Protein AF-A0A5E8CIJ7-F1 (afdb_monomer)

Secondary structure (DSSP, 8-state):
--HHHHHHHHHHHHHHHHHHHHHHHHHHHHHHHHHHHHHHHHHHHHHHHHHHHHHHHHHHHHHHTSHHHHHHHHHHHHHHHHHHHHHHHHHHHHHHHHHHHHTSS--HHHHHHHHHHHHHHHHHHHS-HHHHHHHHHHHHTS-----S------

Solvent-accessible surface area (backbone atoms only — not comparable to full-atom values): 8752 Å² total; per-residue (Å²): 133,59,72,67,61,54,51,52,53,53,52,53,50,52,51,54,50,49,52,50,54,50,52,51,50,52,49,55,52,52,51,50,49,52,51,51,50,52,47,71,75,40,46,66,61,50,52,49,50,56,48,51,49,52,53,50,51,54,50,50,54,51,47,65,67,28,69,68,44,46,50,52,54,48,52,53,51,52,53,52,51,49,50,54,54,50,52,53,50,51,51,52,53,50,49,53,53,46,51,55,52,68,72,44,100,61,58,69,68,60,42,52,53,51,50,50,53,51,50,52,54,51,46,66,72,76,40,54,71,67,56,49,50,52,49,47,56,62,44,66,76,45,91,68,86,67,83,88,72,81,74,82,78,128

Radius of gyration: 38.99 Å; Cα contacts (8 Å, |Δi|>4): 19; chains: 1; bounding box: 76×66×94 Å

Mean predicted aligned error: 13.41 Å

Structure (mmCIF, N/CA/C/O backbone):
data_AF-A0A5E8CIJ7-F1
#
_entry.id   AF-A0A5E8CIJ7-F1
#
loop_
_atom_site.group_PDB
_atom_site.id
_atom_site.type_symbol
_atom_site.label_atom_id
_atom_site.label_alt_id
_atom_site.label_comp_id
_atom_site.label_asym_id
_atom_site.label_entity_id
_atom_site.label_seq_id
_atom_site.pdbx_PDB_ins_code
_atom_site.Cartn_x
_atom_site.Cartn_y
_atom_site.Cartn_z
_atom_site.occupancy
_atom_site.B_iso_or_equiv
_atom_site.auth_seq_id
_atom_site.auth_comp_id
_atom_site.auth_asym_id
_atom_site.auth_atom_id
_atom_site.pdbx_PDB_model_num
ATOM 1 N N . MET A 1 1 ? -30.394 -49.050 50.383 1.00 58.94 1 MET A N 1
ATOM 2 C CA . MET A 1 1 ? -30.634 -47.689 50.918 1.00 58.94 1 MET A CA 1
ATOM 3 C C . MET A 1 1 ? -32.052 -47.635 51.441 1.00 58.94 1 MET A C 1
ATOM 5 O O . MET A 1 1 ? -32.941 -48.030 50.699 1.00 58.94 1 MET A O 1
ATOM 9 N N . ASN A 1 2 ? -32.261 -47.219 52.693 1.00 75.19 2 ASN A N 1
ATOM 10 C CA . ASN A 1 2 ? -33.617 -47.065 53.225 1.00 75.19 2 ASN A CA 1
ATOM 11 C C . ASN A 1 2 ? -34.276 -45.787 52.672 1.00 75.19 2 ASN A C 1
ATOM 13 O O . ASN A 1 2 ? -33.594 -44.880 52.188 1.00 75.19 2 ASN A O 1
ATOM 17 N N . GLU A 1 3 ? -35.599 -45.728 52.733 1.00 75.31 3 GLU A N 1
ATOM 18 C CA . GLU A 1 3 ? -36.417 -44.648 52.166 1.00 75.31 3 GLU A CA 1
ATOM 19 C C . GLU A 1 3 ? -36.059 -43.265 52.745 1.00 75.31 3 GLU A C 1
ATOM 21 O O . GLU A 1 3 ? -35.936 -42.287 52.006 1.00 75.31 3 GLU A O 1
ATOM 26 N N . ASN A 1 4 ? -35.737 -43.209 54.043 1.00 76.31 4 ASN A N 1
ATOM 27 C CA . ASN A 1 4 ? -35.255 -41.998 54.713 1.00 76.31 4 ASN A CA 1
ATOM 28 C C . ASN A 1 4 ? -33.954 -41.459 54.103 1.00 76.31 4 ASN A C 1
ATOM 30 O O . ASN A 1 4 ? -33.848 -40.260 53.868 1.00 76.31 4 ASN A O 1
ATOM 34 N N . SER A 1 5 ? -32.990 -42.323 53.767 1.00 75.62 5 SER A N 1
ATOM 35 C CA . SER A 1 5 ? -31.738 -41.885 53.133 1.00 75.62 5 SER A CA 1
ATOM 36 C C . SER A 1 5 ? -31.967 -41.274 51.746 1.00 75.62 5 SER A C 1
ATOM 38 O O . SER A 1 5 ? -31.297 -40.311 51.378 1.00 75.62 5 SER A O 1
ATOM 40 N N . GLN A 1 6 ? -32.949 -41.775 50.987 1.00 77.81 6 GLN A N 1
ATOM 41 C CA . GLN A 1 6 ? -33.289 -41.221 49.674 1.00 77.81 6 GLN A CA 1
ATOM 42 C C . GLN A 1 6 ? -33.989 -39.861 49.793 1.00 77.81 6 GLN A C 1
ATOM 44 O O . GLN A 1 6 ? -33.730 -38.967 48.986 1.00 77.81 6 GLN A O 1
ATOM 49 N N . LEU A 1 7 ? -34.846 -39.686 50.803 1.00 80.94 7 LEU A N 1
ATOM 50 C CA . LEU A 1 7 ? -35.510 -38.413 51.092 1.00 80.94 7 LEU A CA 1
ATOM 51 C C . LEU A 1 7 ? -34.508 -37.329 51.509 1.00 80.94 7 LEU A C 1
ATOM 53 O O . LEU A 1 7 ? -34.566 -36.220 50.979 1.00 80.94 7 LEU A O 1
ATOM 57 N N . THR A 1 8 ? -33.538 -37.657 52.368 1.00 85.12 8 THR A N 1
ATOM 58 C CA . THR A 1 8 ? -32.470 -36.723 52.765 1.00 85.12 8 THR A CA 1
ATOM 59 C C . THR A 1 8 ? -31.609 -36.304 51.573 1.00 85.12 8 THR A C 1
ATOM 61 O O . THR A 1 8 ? -31.334 -35.121 51.397 1.00 85.12 8 THR A O 1
ATOM 64 N N . ILE A 1 9 ? -31.235 -37.241 50.694 1.00 83.62 9 ILE A N 1
ATOM 65 C CA . ILE A 1 9 ? -30.450 -36.921 49.490 1.00 83.62 9 ILE A CA 1
ATOM 66 C C . ILE A 1 9 ? -31.228 -35.996 48.549 1.00 83.62 9 ILE A C 1
ATOM 68 O O . ILE A 1 9 ? -30.662 -35.034 48.033 1.00 83.62 9 ILE A O 1
ATOM 72 N N . LYS A 1 10 ? -32.527 -36.250 48.343 1.00 87.00 10 LYS A N 1
ATOM 73 C CA . LYS A 1 10 ? -33.383 -35.384 47.516 1.00 87.00 10 LYS A CA 1
ATOM 74 C C . LYS A 1 10 ? -33.505 -33.973 48.097 1.00 87.00 10 LYS A C 1
ATOM 76 O O . LYS A 1 10 ? -33.424 -33.012 47.335 1.00 87.00 10 LYS A O 1
ATOM 81 N N . ALA A 1 11 ? -33.659 -33.845 49.415 1.00 84.88 11 ALA A N 1
ATOM 82 C CA . ALA A 1 11 ? -33.704 -32.549 50.090 1.00 84.88 11 ALA A CA 1
ATOM 83 C C . ALA A 1 11 ? -32.382 -31.777 49.921 1.00 84.88 11 ALA A C 1
ATOM 85 O O . ALA A 1 11 ? -32.401 -30.627 49.485 1.00 84.88 11 ALA A O 1
ATOM 86 N N . ASN A 1 12 ? -31.241 -32.443 50.131 1.00 90.38 12 ASN A N 1
ATOM 87 C CA . ASN A 1 12 ? -29.918 -31.842 49.944 1.00 90.38 12 ASN A CA 1
ATOM 88 C C . ASN A 1 12 ? -29.702 -31.371 48.496 1.00 90.38 12 ASN A C 1
ATOM 90 O O . ASN A 1 12 ? -29.209 -30.272 48.257 1.00 90.38 12 ASN A O 1
ATOM 94 N N . PHE A 1 13 ? -30.110 -32.169 47.505 1.00 91.62 13 PHE A N 1
ATOM 95 C CA . PHE A 1 13 ? -30.023 -31.772 46.096 1.00 91.62 13 PHE A CA 1
ATOM 96 C C . PHE A 1 13 ? -30.917 -30.579 45.752 1.00 91.62 13 PHE A C 1
ATOM 98 O O . PHE A 1 13 ? -30.541 -29.765 44.904 1.00 91.62 13 PHE A O 1
ATOM 105 N N . ALA A 1 14 ? -32.092 -30.467 46.374 1.00 91.50 14 ALA A N 1
ATOM 106 C CA . ALA A 1 14 ? -32.983 -29.330 46.172 1.00 91.50 14 ALA A CA 1
ATOM 107 C C . ALA A 1 14 ? -32.358 -28.028 46.696 1.00 91.50 14 ALA A C 1
ATOM 109 O O . ALA A 1 14 ? -32.433 -27.002 46.017 1.00 91.50 14 ALA A O 1
ATOM 110 N N . GLU A 1 15 ? -31.692 -28.084 47.850 1.00 92.94 15 GLU A N 1
ATOM 111 C CA . GLU A 1 15 ? -30.970 -26.952 48.437 1.00 92.94 15 GLU A CA 1
ATOM 112 C C . GLU A 1 15 ? -29.758 -26.553 47.582 1.00 92.94 15 GLU A C 1
ATOM 114 O O . GLU A 1 15 ? -29.690 -25.416 47.117 1.00 92.94 15 GLU A O 1
ATOM 119 N N . ILE A 1 16 ? -28.904 -27.515 47.206 1.00 93.31 16 ILE A N 1
ATOM 120 C CA . ILE A 1 16 ? -27.769 -27.287 46.290 1.00 93.31 16 ILE A CA 1
ATOM 121 C C . ILE A 1 16 ? -28.242 -26.678 44.962 1.00 93.31 16 ILE A C 1
ATOM 123 O O . ILE A 1 16 ? -27.637 -25.743 44.437 1.00 93.31 16 ILE A O 1
ATOM 127 N N . SER A 1 17 ? -29.343 -27.187 44.402 1.00 92.56 17 SER A N 1
ATOM 128 C CA . SER A 1 17 ? -29.897 -26.679 43.141 1.00 92.56 17 SER A CA 1
ATOM 129 C C . SER A 1 17 ? -30.405 -25.244 43.266 1.00 92.56 17 SER A C 1
ATOM 131 O O . SER A 1 17 ? -30.299 -24.470 42.312 1.00 92.56 17 SER A O 1
ATOM 133 N N . LYS A 1 18 ? -30.980 -24.882 44.417 1.00 95.81 18 LYS A N 1
ATOM 134 C CA . LYS A 1 18 ? -31.435 -23.520 44.706 1.00 95.81 18 LYS A CA 1
ATOM 135 C C . LYS A 1 18 ? -30.241 -22.573 44.816 1.00 95.81 18 LYS A C 1
ATOM 137 O O . LYS A 1 18 ? -30.238 -21.543 44.140 1.00 95.81 18 LYS A O 1
ATOM 142 N N . ASP A 1 19 ? -29.221 -22.953 45.576 1.00 95.62 19 ASP A N 1
ATOM 143 C CA . ASP A 1 19 ? -28.015 -22.147 45.774 1.00 95.62 19 ASP A CA 1
ATOM 144 C C . ASP A 1 19 ? -27.254 -21.945 44.465 1.00 95.62 19 ASP A C 1
ATOM 146 O O . ASP A 1 19 ? -26.918 -20.815 44.113 1.00 95.62 19 ASP A O 1
ATOM 150 N N . TYR A 1 20 ? -27.095 -23.008 43.671 1.00 96.31 20 TYR A N 1
ATOM 151 C CA . TYR A 1 20 ? -26.496 -22.922 42.342 1.00 96.31 20 TYR A CA 1
ATOM 152 C C . TYR A 1 20 ? -27.268 -21.968 41.425 1.00 96.31 20 TYR A C 1
ATOM 154 O O . TYR A 1 20 ? -26.669 -21.108 40.781 1.00 96.31 20 TYR A O 1
ATOM 162 N N . LYS A 1 21 ? -28.602 -22.087 41.354 1.00 97.00 21 LYS A N 1
ATOM 163 C CA . LYS A 1 21 ? -29.426 -21.206 40.508 1.00 97.00 21 LYS A CA 1
ATOM 164 C C . LYS A 1 21 ? -29.309 -19.745 40.936 1.00 97.00 21 LYS A C 1
ATOM 166 O O . LYS A 1 21 ? -29.252 -18.873 40.071 1.00 97.00 21 LYS A O 1
ATOM 171 N N . ASN A 1 22 ? -29.257 -19.479 42.239 1.00 97.12 22 ASN A N 1
ATOM 172 C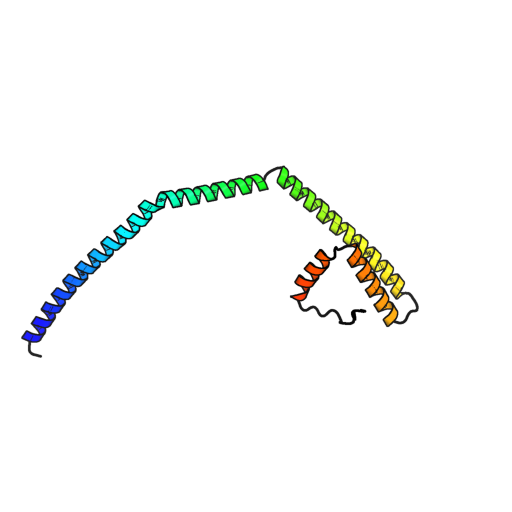 CA . ASN A 1 22 ? -29.097 -18.129 42.771 1.00 97.12 22 ASN A CA 1
ATOM 173 C C . ASN A 1 22 ? -27.707 -17.567 42.456 1.00 97.12 22 ASN A C 1
ATOM 175 O O . ASN A 1 22 ? -27.610 -16.477 41.895 1.00 97.12 22 ASN A O 1
ATOM 179 N N . ALA A 1 23 ? -26.648 -18.337 42.714 1.00 96.38 23 ALA A N 1
ATOM 180 C CA . ALA A 1 23 ? -25.280 -17.956 42.379 1.00 96.38 23 ALA A CA 1
ATOM 181 C C . ALA A 1 23 ? -25.110 -17.721 40.870 1.00 96.38 23 ALA A C 1
ATOM 183 O O . ALA A 1 23 ? -24.503 -16.736 40.457 1.00 96.38 23 ALA A O 1
ATOM 184 N N . ARG A 1 24 ? -25.706 -18.574 40.026 1.00 96.38 24 ARG A N 1
ATOM 185 C CA . ARG A 1 24 ? -25.667 -18.427 38.566 1.00 96.38 24 ARG A CA 1
ATOM 186 C C . ARG A 1 24 ? -26.383 -17.166 38.091 1.00 96.38 24 ARG A C 1
ATOM 188 O O . ARG A 1 24 ? -25.884 -16.511 37.181 1.00 96.38 24 ARG A O 1
ATOM 195 N N . LYS A 1 25 ? -27.534 -16.825 38.679 1.00 97.62 25 LYS A N 1
ATOM 196 C CA . LYS A 1 25 ? -28.232 -15.566 38.377 1.00 97.62 25 LYS A CA 1
ATOM 197 C C . LYS A 1 25 ? -27.380 -14.359 38.761 1.00 97.62 25 LYS A C 1
ATOM 199 O O . LYS A 1 25 ? -27.176 -13.500 37.912 1.00 97.62 25 LYS A O 1
ATOM 204 N N . GLY A 1 26 ? -26.824 -14.353 39.975 1.00 97.44 26 GLY A N 1
ATOM 205 C CA . GLY A 1 26 ? -25.924 -13.291 40.431 1.00 97.44 26 GLY A CA 1
ATOM 206 C C . GLY A 1 26 ? -24.707 -13.133 39.518 1.00 97.44 26 GLY A C 1
ATOM 207 O O . GLY A 1 26 ? -24.404 -12.027 39.090 1.00 97.44 26 GLY A O 1
ATOM 208 N N . PHE A 1 27 ? -24.074 -14.240 39.118 1.00 97.38 27 PHE A N 1
ATOM 209 C CA . PHE A 1 27 ? -22.967 -14.222 38.159 1.00 97.38 27 PHE A CA 1
ATOM 210 C C . PHE A 1 27 ? -23.350 -13.557 36.828 1.00 97.38 27 PHE A C 1
ATOM 212 O O . PHE A 1 27 ? -22.635 -12.678 36.363 1.00 97.38 27 PHE A O 1
ATOM 219 N N . ILE A 1 28 ? -24.484 -13.942 36.228 1.00 97.88 28 ILE A N 1
ATOM 220 C CA . ILE A 1 28 ? -24.944 -13.370 34.950 1.00 97.88 28 ILE A CA 1
ATOM 221 C C . ILE A 1 28 ? -25.238 -11.868 35.092 1.00 97.88 28 ILE A C 1
ATOM 223 O O . ILE A 1 28 ? -24.996 -11.097 34.164 1.00 97.88 28 ILE A O 1
ATOM 227 N N . GLU A 1 29 ? -25.788 -11.438 36.227 1.00 98.06 29 GLU A N 1
ATOM 228 C CA . GLU A 1 29 ? -26.054 -10.022 36.487 1.00 98.06 29 GLU A CA 1
ATOM 229 C C . GLU A 1 29 ? -24.763 -9.212 36.634 1.00 98.06 29 GLU A C 1
ATOM 231 O O . GLU A 1 29 ? -24.644 -8.152 36.020 1.00 98.06 29 GLU A O 1
ATOM 236 N N . GLU A 1 30 ? -23.782 -9.716 37.384 1.00 97.56 30 GLU A N 1
ATOM 237 C CA . GLU A 1 30 ? -22.482 -9.053 37.538 1.00 97.56 30 GLU A CA 1
ATOM 238 C C . GLU A 1 30 ? -21.680 -9.038 36.230 1.00 97.56 30 GLU A C 1
ATOM 240 O O . GLU A 1 30 ? -21.085 -8.019 35.883 1.00 97.56 30 GLU A O 1
ATOM 245 N N . GLU A 1 31 ? -21.736 -10.111 35.439 1.00 96.88 31 GLU A N 1
ATOM 246 C CA . GLU A 1 31 ? -21.138 -10.164 34.101 1.00 96.88 31 GLU A CA 1
ATOM 247 C C . GLU A 1 31 ? -21.731 -9.083 33.182 1.00 96.88 31 GLU A C 1
ATOM 249 O O . GLU A 1 31 ? -20.998 -8.319 32.550 1.00 96.88 31 GLU A O 1
ATOM 254 N N . LYS A 1 32 ? -23.063 -8.939 33.163 1.00 97.81 32 LYS A N 1
ATOM 255 C CA . LYS A 1 32 ? -23.733 -7.868 32.408 1.00 97.81 32 LYS A CA 1
ATOM 256 C C . LYS A 1 32 ? -23.322 -6.480 32.887 1.00 97.81 32 LYS A C 1
ATOM 258 O O . LYS A 1 32 ? -23.119 -5.597 32.057 1.00 97.81 32 LYS A O 1
ATOM 263 N N . LYS A 1 33 ? -23.202 -6.264 34.200 1.00 97.81 33 LYS A N 1
ATOM 264 C CA . LYS A 1 33 ? -22.737 -4.981 34.752 1.00 97.81 33 LYS A CA 1
ATOM 265 C C . LYS A 1 33 ? -21.305 -4.678 34.321 1.00 97.81 33 LYS A C 1
ATOM 267 O O . LYS A 1 33 ? -21.039 -3.548 33.926 1.00 97.81 33 LYS A O 1
ATOM 272 N N . ALA A 1 34 ? -20.414 -5.669 34.344 1.00 96.62 34 ALA A N 1
ATOM 273 C CA . ALA A 1 34 ? -19.032 -5.510 33.904 1.00 96.62 34 ALA A CA 1
ATOM 274 C C . ALA A 1 34 ? -18.952 -5.106 32.424 1.00 96.62 34 ALA A C 1
ATOM 276 O O . ALA A 1 34 ? -18.272 -4.137 32.091 1.00 96.62 34 ALA A O 1
ATOM 277 N N . PHE A 1 35 ? -19.698 -5.783 31.544 1.00 96.06 35 PHE A N 1
ATOM 278 C CA . PHE A 1 35 ? -19.744 -5.420 30.125 1.00 96.06 35 PHE A CA 1
ATOM 279 C C . PHE A 1 35 ? -20.325 -4.026 29.895 1.00 96.06 35 PHE A C 1
ATOM 281 O O . PHE A 1 35 ? -19.713 -3.228 29.186 1.00 96.06 35 PHE A O 1
ATOM 288 N N . SER A 1 36 ? -21.449 -3.704 30.539 1.00 96.94 36 SER A N 1
ATOM 289 C CA . SER A 1 36 ? -22.050 -2.371 30.450 1.00 96.94 36 SER A CA 1
ATOM 290 C C . SER A 1 36 ? -21.098 -1.283 30.943 1.00 96.94 36 SER A C 1
ATOM 292 O O . SER A 1 36 ? -21.034 -0.224 30.330 1.00 96.94 36 SER A O 1
ATOM 294 N N . LEU A 1 37 ? -20.333 -1.539 32.011 1.00 97.12 37 LEU A N 1
ATOM 295 C CA . LEU A 1 37 ? -19.340 -0.601 32.533 1.00 97.12 37 LEU A CA 1
ATOM 296 C C . LEU A 1 37 ? -18.203 -0.377 31.535 1.00 97.12 37 LEU A C 1
ATOM 298 O O . LEU A 1 37 ? -17.819 0.769 31.308 1.00 97.12 37 LEU A O 1
ATOM 302 N N . ILE A 1 38 ? -17.672 -1.443 30.930 1.00 95.44 38 ILE A N 1
ATOM 303 C CA . ILE A 1 38 ? -16.638 -1.333 29.894 1.00 95.44 38 ILE A CA 1
ATOM 304 C C . ILE A 1 38 ? -17.173 -0.514 28.721 1.00 95.44 38 ILE A C 1
ATOM 306 O O . ILE A 1 38 ? -16.529 0.444 28.301 1.00 95.44 38 ILE A O 1
ATOM 310 N N . GLU A 1 39 ? -18.360 -0.845 28.219 1.00 95.00 39 GLU A N 1
ATOM 311 C CA . GLU A 1 39 ? -18.962 -0.149 27.086 1.00 95.00 39 GLU A CA 1
ATOM 312 C C . GLU A 1 39 ? -19.214 1.327 27.405 1.00 95.00 39 GLU A C 1
ATOM 314 O O . GLU A 1 39 ? -18.746 2.198 26.676 1.00 95.00 39 GLU A O 1
ATOM 319 N N . SER A 1 40 ? -19.871 1.639 28.526 1.00 95.44 40 SER A N 1
ATOM 320 C CA . SER A 1 40 ? -20.162 3.025 28.898 1.00 95.44 40 SER A CA 1
ATOM 321 C C . SER A 1 40 ? -18.897 3.846 29.134 1.00 95.44 40 SER A C 1
ATOM 323 O O . SER A 1 40 ? -18.882 5.034 28.822 1.00 95.44 40 SER A O 1
ATOM 325 N N . SER A 1 41 ? -17.843 3.218 29.667 1.00 95.12 41 SER A N 1
ATOM 326 C CA . SER A 1 41 ? -16.581 3.896 29.990 1.00 95.12 41 SER A CA 1
ATOM 327 C C . SER A 1 41 ? -15.645 4.049 28.792 1.00 95.12 41 SER A C 1
ATOM 329 O O . SER A 1 41 ? -14.716 4.838 28.882 1.00 95.12 41 SER A O 1
ATOM 331 N N . THR A 1 42 ? -15.857 3.300 27.702 1.00 95.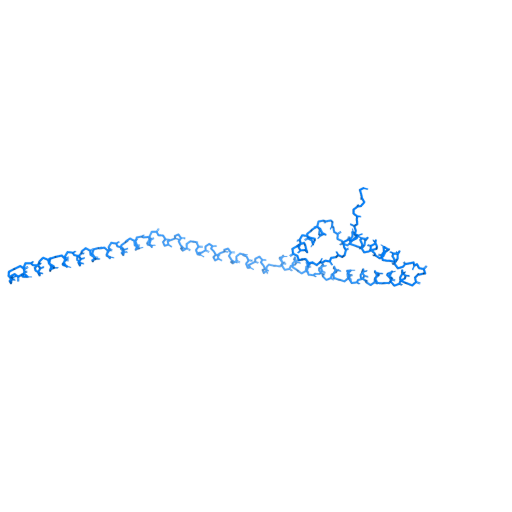69 42 THR A N 1
ATOM 332 C CA . THR A 1 42 ? -14.984 3.321 26.507 1.00 95.69 42 THR A CA 1
ATOM 333 C C . THR A 1 42 ? -15.686 3.802 25.237 1.00 95.69 42 THR A C 1
ATOM 335 O O . THR A 1 42 ? -15.064 3.925 24.177 1.00 95.69 42 THR A O 1
ATOM 338 N N . LYS A 1 43 ? -16.994 4.076 25.310 1.00 95.69 43 LYS A N 1
ATOM 339 C CA . LYS A 1 43 ? -17.806 4.499 24.165 1.00 95.69 43 LYS A CA 1
ATOM 340 C C . LYS A 1 43 ? -17.237 5.739 23.478 1.00 95.69 43 LYS A C 1
ATOM 342 O O . LYS A 1 43 ? -17.138 5.759 22.255 1.00 95.69 43 LYS A O 1
ATOM 347 N N . GLN A 1 44 ? -16.831 6.747 24.248 1.00 95.56 44 GLN A N 1
ATOM 348 C CA . GLN A 1 44 ? -16.307 7.991 23.680 1.00 95.56 44 GLN A CA 1
ATOM 349 C C . GLN A 1 44 ? -14.963 7.783 22.977 1.00 95.56 44 GLN A C 1
ATOM 351 O O . GLN A 1 44 ? -14.719 8.369 21.927 1.00 95.56 44 GLN A O 1
ATOM 356 N N . GLU A 1 45 ? -14.082 6.959 23.535 1.00 95.62 45 GLU A N 1
ATOM 357 C CA . GLU A 1 45 ? -12.785 6.611 22.956 1.00 95.62 45 GLU A CA 1
ATOM 358 C C . GLU A 1 45 ? -12.973 5.867 21.636 1.00 95.62 45 GLU A C 1
ATOM 360 O O . GLU A 1 45 ? -12.308 6.185 20.649 1.00 95.62 45 GLU A O 1
ATOM 365 N N . LYS A 1 46 ? -13.925 4.928 21.595 1.00 94.81 46 LYS A N 1
ATOM 366 C CA . LYS A 1 46 ? -14.296 4.215 20.372 1.00 94.81 46 LYS A CA 1
ATOM 367 C C . LYS A 1 46 ? -14.833 5.172 19.307 1.00 94.81 46 LYS A C 1
ATOM 369 O O . LYS A 1 46 ? -14.353 5.146 18.177 1.00 94.81 46 LYS A O 1
ATOM 374 N N . GLU A 1 47 ? -15.771 6.048 19.663 1.00 95.81 47 GLU A N 1
ATOM 375 C CA . GLU A 1 47 ? -16.333 7.046 18.741 1.00 95.81 47 GLU A CA 1
ATOM 376 C C . GLU A 1 47 ? -15.250 8.001 18.207 1.00 95.81 47 GLU A C 1
ATOM 378 O O . GLU A 1 47 ? -15.192 8.266 17.006 1.00 95.81 47 GLU A O 1
ATOM 383 N N . LYS A 1 48 ? -14.337 8.466 19.070 1.00 96.00 48 LYS A N 1
ATOM 384 C CA . LYS A 1 48 ? -13.191 9.302 18.672 1.00 96.00 48 LYS A CA 1
ATOM 385 C C . LYS A 1 48 ? -12.251 8.572 17.719 1.00 96.00 48 LYS A C 1
ATOM 387 O O . LYS A 1 48 ? -11.790 9.175 16.753 1.00 96.00 48 LYS A O 1
ATOM 392 N N . LEU A 1 49 ? -11.966 7.294 17.967 1.00 95.62 49 LEU A N 1
ATOM 393 C CA . LEU A 1 49 ? -11.114 6.486 17.097 1.00 95.62 49 LEU A CA 1
ATOM 394 C C . LEU A 1 49 ? -11.754 6.292 15.718 1.00 95.62 49 LEU A C 1
ATOM 396 O O . LEU A 1 49 ? -11.096 6.496 14.699 1.00 95.62 49 LEU A O 1
ATOM 400 N N . GLU A 1 50 ? -13.039 5.939 15.681 1.00 95.62 50 GLU A N 1
ATOM 401 C CA . GLU A 1 50 ? -13.788 5.786 14.432 1.00 95.62 50 GLU A CA 1
ATOM 402 C C . GLU A 1 50 ? -13.832 7.097 13.639 1.00 95.62 50 GLU A C 1
ATOM 404 O O . GLU A 1 50 ? -13.657 7.096 12.418 1.00 95.62 50 GLU A O 1
ATOM 409 N N . GLN A 1 51 ? -14.017 8.223 14.327 1.00 97.12 51 GLN A N 1
ATOM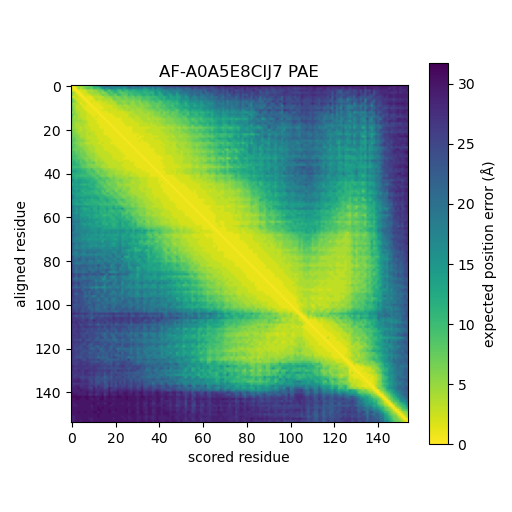 410 C CA . GLN A 1 51 ? -14.005 9.541 13.707 1.00 97.12 51 GLN A CA 1
ATOM 411 C C . GLN A 1 51 ? -12.618 9.901 13.159 1.00 97.12 51 GLN A C 1
ATOM 413 O O . GLN A 1 51 ? -12.506 10.289 11.997 1.00 97.12 51 GLN A O 1
ATOM 418 N N . ALA A 1 52 ? -11.553 9.705 13.940 1.00 96.06 52 ALA A N 1
ATOM 419 C CA . ALA A 1 52 ? -10.181 9.953 13.499 1.00 96.06 52 ALA A CA 1
ATOM 420 C C . ALA A 1 52 ? -9.810 9.099 12.275 1.00 96.06 52 ALA A C 1
ATOM 422 O O . ALA A 1 52 ? -9.169 9.585 11.342 1.00 96.06 52 ALA A O 1
ATOM 423 N N . TYR A 1 53 ? -10.263 7.843 12.245 1.00 94.75 53 TYR A N 1
ATOM 424 C CA . TYR A 1 53 ? -10.076 6.952 11.104 1.00 94.75 53 TYR A CA 1
ATOM 425 C C . TYR A 1 53 ? -10.791 7.468 9.845 1.00 94.75 53 TYR A C 1
ATOM 427 O O . TYR A 1 53 ? -10.193 7.526 8.768 1.00 94.75 53 TYR A O 1
ATOM 435 N N . LYS A 1 54 ? -12.048 7.912 9.974 1.00 96.69 54 LYS A N 1
ATOM 436 C CA . LYS A 1 54 ? -12.802 8.519 8.864 1.00 96.69 54 LYS A CA 1
ATOM 437 C C . LYS A 1 54 ? -12.133 9.791 8.348 1.00 96.69 54 LYS A C 1
ATOM 439 O O . LYS A 1 54 ? -12.004 9.966 7.139 1.00 96.69 54 LYS A O 1
ATOM 444 N N . GLU A 1 55 ? -11.679 10.661 9.245 1.00 97.00 55 GLU A N 1
ATOM 445 C CA . GLU A 1 55 ? -10.991 11.903 8.881 1.00 97.00 55 GLU A CA 1
ATOM 446 C C . GLU A 1 55 ? -9.662 11.649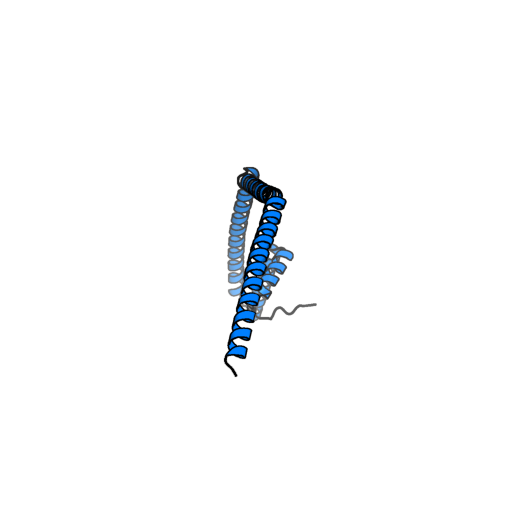 8.174 1.00 97.00 55 GLU A C 1
ATOM 448 O O . GLU A 1 55 ? -9.334 12.342 7.208 1.00 97.00 55 GLU A O 1
ATOM 453 N N . TYR A 1 56 ? -8.902 10.653 8.629 1.00 96.12 56 TYR A N 1
ATOM 454 C CA . TYR A 1 56 ? -7.672 10.237 7.970 1.00 96.12 56 TYR A CA 1
ATOM 455 C C . TYR A 1 56 ? -7.945 9.765 6.540 1.00 96.12 56 TYR A C 1
ATOM 457 O O . TYR A 1 56 ? -7.343 10.291 5.604 1.00 96.12 56 TYR A O 1
ATOM 465 N N . ASN A 1 57 ? -8.894 8.845 6.357 1.00 95.62 57 ASN A N 1
ATOM 466 C CA . ASN A 1 57 ? -9.233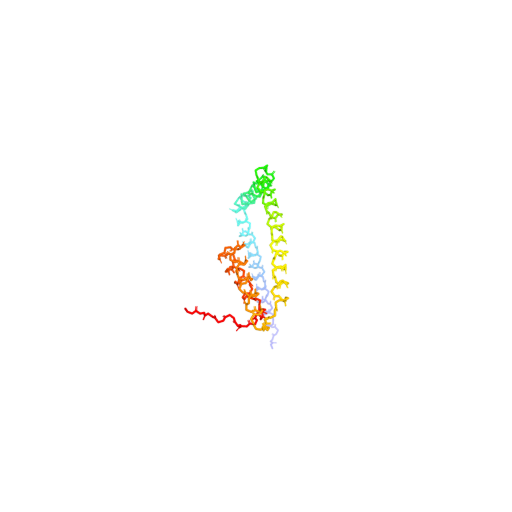 8.329 5.031 1.00 95.62 57 ASN A CA 1
ATOM 467 C C . ASN A 1 57 ? -9.730 9.441 4.099 1.00 95.62 57 ASN A C 1
ATOM 469 O O . ASN A 1 57 ? -9.253 9.552 2.975 1.00 95.62 57 ASN A O 1
ATOM 473 N N . ALA A 1 58 ? -10.582 10.344 4.589 1.00 96.81 58 ALA A N 1
ATOM 474 C CA . ALA A 1 58 ? -11.035 11.492 3.805 1.00 96.81 58 ALA A CA 1
ATOM 475 C C . ALA A 1 58 ? -9.874 12.416 3.383 1.00 96.81 58 ALA A C 1
ATOM 477 O O . ALA A 1 58 ? -9.874 12.958 2.275 1.00 96.81 58 ALA A O 1
ATOM 478 N N . LYS A 1 59 ? -8.860 12.600 4.242 1.00 96.31 59 LYS A N 1
ATOM 479 C CA . LYS A 1 59 ? -7.645 13.352 3.888 1.00 96.31 59 LYS A CA 1
ATOM 480 C C . LYS A 1 59 ? -6.819 12.623 2.832 1.00 96.31 59 LYS A C 1
ATOM 482 O O . LYS A 1 59 ? -6.351 13.279 1.905 1.00 96.31 59 LYS A O 1
ATOM 487 N N . VAL A 1 60 ? -6.663 11.304 2.946 1.00 95.69 60 VAL A N 1
ATOM 488 C CA . VAL A 1 60 ? -5.985 10.485 1.930 1.00 95.69 60 VAL A CA 1
ATOM 489 C C . VAL A 1 60 ? -6.695 10.620 0.585 1.00 95.69 60 VAL A C 1
ATOM 491 O O . VAL A 1 60 ? -6.054 10.986 -0.397 1.00 95.69 60 VAL A O 1
ATOM 494 N N . ASP A 1 61 ? -8.015 10.449 0.545 1.00 95.06 61 ASP A N 1
ATOM 495 C CA . ASP A 1 61 ? -8.806 10.571 -0.685 1.00 95.06 61 ASP A CA 1
ATOM 496 C C . ASP A 1 61 ? -8.694 11.966 -1.305 1.00 95.06 61 ASP A C 1
ATOM 498 O O . ASP A 1 61 ? -8.560 12.111 -2.524 1.00 95.06 61 ASP A O 1
ATOM 502 N N . LYS A 1 62 ? -8.682 13.011 -0.469 1.00 96.94 62 LYS A N 1
ATOM 503 C CA . LYS A 1 62 ? -8.478 14.390 -0.919 1.00 96.94 62 LYS A CA 1
ATOM 504 C C . LYS A 1 62 ? -7.094 14.590 -1.534 1.00 96.94 62 LYS A C 1
ATOM 506 O O . LYS A 1 62 ? -6.988 15.272 -2.550 1.00 96.94 62 LYS A O 1
ATOM 511 N N . VAL A 1 63 ? -6.048 14.010 -0.945 1.00 96.19 63 VAL A N 1
ATOM 512 C CA . VAL A 1 63 ? -4.689 14.059 -1.503 1.00 96.19 63 VAL A CA 1
ATOM 513 C C . VAL A 1 63 ? -4.634 13.301 -2.826 1.00 96.19 63 VAL A C 1
ATOM 515 O O . VAL A 1 63 ? -4.168 13.865 -3.812 1.00 96.19 63 VAL A O 1
ATOM 518 N N . LEU A 1 64 ? -5.174 12.083 -2.895 1.00 93.12 64 LEU A N 1
ATOM 519 C CA . LEU A 1 64 ? -5.200 11.271 -4.119 1.00 93.12 64 LEU A CA 1
ATOM 520 C C . LEU A 1 64 ? -6.007 11.922 -5.250 1.00 93.12 64 LEU A C 1
ATOM 522 O O . LEU A 1 64 ? -5.689 11.753 -6.427 1.00 93.12 64 LEU A O 1
ATOM 526 N N . SER A 1 65 ? -7.039 12.686 -4.899 1.00 94.00 65 SER A N 1
ATOM 527 C CA . SER A 1 65 ? -7.868 13.435 -5.850 1.00 94.00 65 SER A CA 1
ATOM 528 C C . SER A 1 65 ? -7.321 14.831 -6.157 1.00 94.00 65 SER A C 1
ATOM 530 O O . SER A 1 65 ? -7.875 15.532 -7.003 1.00 94.00 65 SER A O 1
ATOM 532 N N . SER A 1 66 ? -6.258 15.265 -5.475 1.00 96.50 66 SER A N 1
ATOM 533 C CA . SER A 1 66 ? -5.681 16.591 -5.678 1.00 96.50 66 SER A CA 1
ATOM 534 C C . SER A 1 66 ? -5.017 16.705 -7.048 1.00 96.50 66 SER A C 1
ATOM 536 O O . SER A 1 66 ? -4.421 15.755 -7.562 1.00 96.50 66 SER A O 1
ATOM 538 N N . THR A 1 67 ? -5.066 17.906 -7.624 1.00 96.06 67 THR A N 1
ATOM 539 C CA . THR A 1 67 ? -4.388 18.213 -8.889 1.00 96.06 67 THR A CA 1
ATOM 540 C C . THR A 1 67 ? -2.887 17.947 -8.804 1.00 96.06 67 THR A C 1
ATOM 542 O O . THR A 1 67 ? -2.294 17.473 -9.765 1.00 96.06 67 THR A O 1
ATOM 545 N N . GLU A 1 68 ? -2.266 18.212 -7.652 1.00 95.94 68 GLU A N 1
ATOM 546 C CA . GLU A 1 68 ? -0.844 17.950 -7.431 1.00 95.94 68 GLU A CA 1
ATOM 547 C C . GLU A 1 68 ? -0.520 16.458 -7.560 1.00 95.94 68 GLU A C 1
ATOM 549 O O . GLU A 1 68 ? 0.330 16.085 -8.370 1.00 95.94 68 GLU A O 1
ATOM 554 N N . PHE A 1 69 ? -1.245 15.595 -6.841 1.00 96.25 69 PHE A N 1
ATOM 555 C CA . PHE A 1 69 ? -1.049 14.150 -6.937 1.00 96.25 69 PHE A CA 1
ATOM 556 C C . PHE A 1 69 ? -1.343 13.633 -8.347 1.00 96.25 69 PHE A C 1
ATOM 558 O O . PHE A 1 69 ? -0.554 12.872 -8.901 1.00 96.25 69 PHE A O 1
ATOM 565 N N . LYS A 1 70 ? -2.433 14.095 -8.972 1.00 96.25 70 LYS A N 1
ATOM 566 C CA . LYS A 1 70 ? -2.783 13.719 -10.349 1.00 96.25 70 LYS A CA 1
AT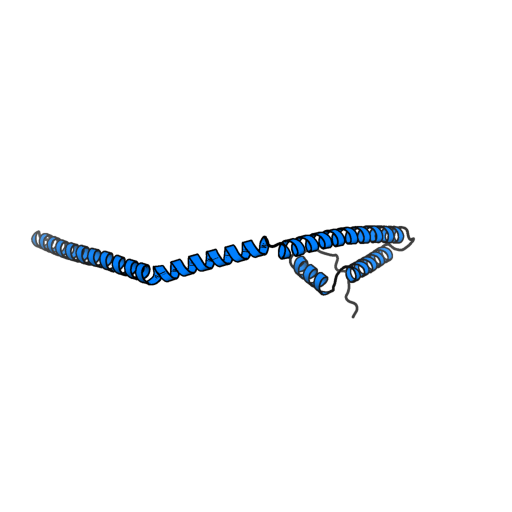OM 567 C C . LYS A 1 70 ? -1.710 14.136 -11.355 1.00 96.25 70 LYS A C 1
ATOM 569 O O . LYS A 1 70 ? -1.417 13.387 -12.283 1.00 96.25 70 LYS A O 1
ATOM 574 N N . ASN A 1 71 ? -1.073 15.287 -11.158 1.00 96.56 71 ASN A N 1
ATOM 575 C CA . ASN A 1 71 ? 0.052 15.721 -11.984 1.00 96.56 71 ASN A CA 1
ATOM 576 C C . ASN A 1 71 ? 1.281 14.826 -11.796 1.00 96.56 71 ASN A C 1
ATOM 578 O O . ASN A 1 71 ? 1.943 14.496 -12.779 1.00 96.56 71 ASN A O 1
ATOM 582 N N . ILE A 1 72 ? 1.584 14.417 -10.561 1.00 96.44 72 ILE A N 1
ATOM 583 C CA . ILE A 1 72 ? 2.664 13.462 -10.277 1.00 96.44 72 ILE A CA 1
ATOM 584 C C . ILE A 1 72 ? 2.364 12.112 -10.943 1.00 96.44 72 ILE A C 1
ATOM 586 O O . ILE A 1 72 ? 3.220 11.577 -11.644 1.00 96.44 72 ILE A O 1
ATOM 590 N N . GLU A 1 73 ? 1.144 11.593 -10.782 1.00 93.88 73 GLU A N 1
ATOM 591 C CA . GLU A 1 73 ? 0.678 10.341 -11.392 1.00 93.88 73 GLU A CA 1
ATOM 592 C C . GLU A 1 73 ? 0.804 10.377 -12.923 1.00 93.88 73 GLU A C 1
ATOM 594 O O . GLU A 1 73 ? 1.352 9.455 -13.531 1.00 93.88 73 GLU A O 1
ATOM 599 N N . ASN A 1 74 ? 0.366 11.471 -13.552 1.00 95.50 74 ASN A N 1
ATOM 600 C CA . ASN A 1 74 ? 0.465 11.646 -14.998 1.00 95.50 74 ASN A CA 1
ATOM 601 C C . ASN A 1 74 ? 1.921 11.702 -15.474 1.00 95.50 74 ASN A C 1
ATOM 603 O O . ASN A 1 74 ? 2.277 10.974 -16.399 1.00 95.50 74 ASN A O 1
ATOM 607 N N . LYS A 1 75 ? 2.789 12.479 -14.813 1.00 95.69 75 LYS A N 1
ATOM 608 C CA . LYS A 1 75 ? 4.221 12.533 -15.158 1.00 95.69 75 LYS A CA 1
ATOM 609 C C . LYS A 1 75 ? 4.910 11.182 -14.985 1.00 95.69 75 LYS A C 1
ATOM 611 O O . LYS A 1 75 ? 5.707 10.777 -15.826 1.00 95.69 75 LYS A O 1
ATOM 616 N N . ALA A 1 76 ? 4.584 10.447 -13.922 1.00 92.50 76 ALA A N 1
ATOM 617 C CA . ALA A 1 76 ? 5.103 9.098 -13.716 1.00 92.50 76 ALA A CA 1
ATOM 618 C C . ALA A 1 76 ? 4.682 8.155 -14.857 1.00 92.50 76 ALA A C 1
ATOM 620 O O . ALA A 1 76 ? 5.497 7.375 -15.357 1.00 92.50 76 ALA A O 1
ATOM 621 N N . LYS A 1 77 ? 3.430 8.259 -15.321 1.00 92.06 77 LYS A N 1
ATOM 622 C CA . LYS A 1 77 ? 2.925 7.501 -16.471 1.00 92.06 77 LYS A CA 1
ATOM 623 C C . LYS A 1 77 ? 3.635 7.881 -17.772 1.00 92.06 77 LYS A C 1
ATOM 625 O O . LYS A 1 77 ? 4.003 6.986 -18.532 1.00 92.06 77 LYS A O 1
ATOM 630 N N . GLU A 1 78 ? 3.859 9.168 -18.017 1.00 95.88 78 GLU A N 1
ATOM 631 C CA . GLU A 1 78 ? 4.612 9.659 -19.179 1.00 95.88 78 GLU A CA 1
ATOM 632 C C . GLU A 1 78 ? 6.039 9.097 -19.187 1.00 95.88 78 GLU A C 1
ATOM 634 O O . GLU A 1 78 ? 6.443 8.451 -20.155 1.00 95.88 78 GLU A O 1
ATOM 639 N N . HIS A 1 79 ? 6.768 9.216 -18.075 1.00 93.38 79 HIS A N 1
ATOM 640 C CA . HIS A 1 79 ? 8.111 8.646 -17.958 1.00 93.38 79 HIS A CA 1
ATOM 641 C C . HIS A 1 79 ? 8.119 7.121 -18.123 1.00 93.38 79 HIS A C 1
ATOM 643 O O . HIS A 1 79 ? 9.000 6.578 -18.786 1.00 93.38 79 HIS A O 1
ATOM 649 N N . SER A 1 80 ? 7.117 6.408 -17.601 1.00 85.38 80 SER A N 1
ATOM 650 C CA . SER A 1 80 ? 6.978 4.958 -17.807 1.00 85.38 80 SER A CA 1
ATOM 651 C C . SER A 1 80 ? 6.821 4.587 -19.292 1.00 85.38 80 SER A C 1
ATOM 653 O O . SER A 1 80 ? 7.436 3.628 -19.782 1.00 85.38 80 SER A O 1
ATOM 655 N N . GLN A 1 81 ? 6.049 5.373 -20.047 1.00 91.12 81 GLN A N 1
ATOM 656 C CA . GLN A 1 81 ? 5.904 5.198 -21.493 1.00 91.12 81 GLN A CA 1
ATOM 657 C C . GLN A 1 81 ? 7.211 5.499 -22.238 1.00 91.12 81 GLN A C 1
ATOM 659 O O . GLN A 1 81 ? 7.591 4.750 -23.145 1.00 91.12 81 GLN A O 1
ATOM 664 N N . GLU A 1 82 ? 7.931 6.551 -21.847 1.00 90.56 82 GLU A N 1
ATOM 665 C CA . GLU A 1 82 ? 9.235 6.898 -22.421 1.00 90.56 82 GLU A CA 1
ATOM 666 C C . GLU A 1 82 ? 10.285 5.815 -22.168 1.00 90.56 82 GLU A C 1
ATOM 668 O O . GLU A 1 82 ? 10.983 5.409 -23.103 1.00 90.56 82 GLU A O 1
ATOM 673 N N . ILE A 1 83 ? 10.350 5.291 -20.940 1.00 85.19 83 ILE A N 1
ATOM 674 C CA . ILE A 1 83 ? 11.201 4.152 -20.574 1.00 85.19 83 ILE A CA 1
ATOM 675 C C . ILE A 1 83 ? 10.888 2.971 -21.492 1.00 85.19 83 ILE A C 1
ATOM 677 O O . ILE A 1 83 ? 11.784 2.453 -22.159 1.00 85.19 83 ILE A O 1
ATOM 681 N N . SER A 1 84 ? 9.613 2.595 -21.616 1.00 77.38 84 SER A N 1
ATOM 682 C CA . SER A 1 84 ? 9.183 1.477 -22.468 1.00 77.38 84 SER A CA 1
ATOM 683 C C . SER A 1 84 ? 9.597 1.669 -23.933 1.00 77.38 84 SER A C 1
ATOM 685 O O . SER A 1 84 ? 10.118 0.752 -24.577 1.00 77.38 84 SER A O 1
ATOM 687 N N . LYS A 1 85 ? 9.429 2.884 -24.466 1.00 89.19 85 LYS A N 1
ATOM 688 C CA . LYS A 1 85 ? 9.829 3.240 -25.834 1.00 89.19 85 LYS A CA 1
ATOM 689 C C . LYS A 1 85 ? 11.343 3.147 -26.028 1.00 89.19 85 LYS A C 1
ATOM 691 O O . LYS A 1 85 ? 11.797 2.633 -27.053 1.00 89.19 85 LYS A O 1
ATOM 696 N N . ASN A 1 86 ? 12.126 3.633 -25.069 1.00 84.62 86 ASN A N 1
ATOM 697 C CA . ASN A 1 86 ? 13.585 3.617 -25.140 1.00 84.62 86 ASN A CA 1
ATOM 698 C C . ASN A 1 86 ? 14.152 2.201 -24.978 1.00 84.62 86 ASN A C 1
ATOM 700 O O . ASN A 1 86 ? 15.043 1.824 -25.738 1.00 84.62 86 ASN A O 1
ATOM 704 N N . LEU A 1 87 ? 13.569 1.374 -24.106 1.00 82.25 87 LEU A N 1
ATOM 705 C CA . LEU A 1 87 ? 13.902 -0.049 -24.000 1.00 82.25 87 LEU A CA 1
ATOM 706 C C . LEU A 1 87 ? 13.632 -0.791 -25.314 1.00 82.25 87 LEU A C 1
ATOM 708 O O . LEU A 1 87 ? 14.463 -1.581 -25.764 1.00 82.25 87 LEU A O 1
ATOM 712 N N . LEU A 1 88 ? 12.514 -0.500 -25.987 1.00 81.06 88 LEU A N 1
ATOM 713 C CA . LEU A 1 88 ? 12.213 -1.106 -27.284 1.00 81.06 88 LEU A CA 1
ATOM 714 C C . LEU A 1 88 ? 13.239 -0.708 -28.357 1.00 81.06 88 LEU A C 1
ATOM 716 O O . LEU A 1 88 ? 13.641 -1.551 -29.161 1.00 81.06 88 LEU A O 1
ATOM 720 N N . LYS A 1 89 ? 13.685 0.555 -28.371 1.00 86.69 89 LYS A N 1
ATOM 721 C CA . LYS A 1 89 ? 14.765 1.008 -29.263 1.00 86.69 89 LYS A CA 1
ATOM 722 C C . LYS A 1 89 ? 16.075 0.282 -28.959 1.00 86.69 89 LYS A C 1
ATOM 724 O O . LYS A 1 89 ? 16.680 -0.262 -29.878 1.00 86.69 89 LYS A O 1
ATOM 729 N N . ALA A 1 90 ? 16.469 0.209 -27.687 1.00 81.00 90 ALA A N 1
ATOM 730 C CA . ALA A 1 90 ? 17.682 -0.488 -27.271 1.00 81.00 90 ALA A CA 1
ATOM 731 C C . ALA A 1 90 ? 17.647 -1.976 -27.657 1.00 81.00 90 ALA A C 1
ATOM 733 O O . ALA A 1 90 ? 18.620 -2.496 -28.198 1.00 81.00 90 ALA A O 1
ATOM 734 N N . LYS A 1 91 ? 16.496 -2.644 -27.488 1.00 76.62 91 LYS A N 1
ATOM 735 C CA . LYS A 1 91 ? 16.281 -4.027 -27.941 1.00 76.62 91 LYS A CA 1
ATOM 736 C C . LYS A 1 91 ? 16.474 -4.173 -29.452 1.00 76.62 91 LYS A C 1
ATOM 738 O O . LYS A 1 91 ? 17.119 -5.125 -29.885 1.00 76.62 91 LYS A O 1
ATOM 743 N N . LYS A 1 92 ? 15.927 -3.257 -30.259 1.00 83.12 92 LYS A N 1
ATOM 744 C CA . LYS A 1 92 ? 16.090 -3.288 -31.724 1.00 83.12 92 LYS A CA 1
ATOM 745 C C . LYS A 1 92 ? 17.556 -3.144 -32.130 1.00 83.12 92 LYS A C 1
ATOM 747 O O . LYS A 1 92 ? 18.023 -3.920 -32.956 1.00 83.12 92 LYS A O 1
ATOM 752 N N . GLU A 1 93 ? 18.283 -2.202 -31.533 1.00 86.62 93 GLU A N 1
ATOM 753 C CA . GLU A 1 93 ? 19.713 -2.020 -31.815 1.00 86.62 93 GLU A CA 1
ATOM 754 C C . GLU A 1 93 ? 20.546 -3.224 -31.359 1.00 86.62 93 GLU A C 1
ATOM 756 O O . GLU A 1 93 ? 21.393 -3.709 -32.108 1.00 86.62 93 GLU A O 1
ATOM 761 N N . PHE A 1 94 ? 20.245 -3.793 -30.189 1.00 80.75 94 PHE A N 1
ATOM 762 C CA . PHE A 1 94 ? 20.888 -5.021 -29.727 1.00 80.75 94 PHE A CA 1
ATOM 763 C C . PHE A 1 94 ? 20.690 -6.185 -30.709 1.00 80.75 94 PHE A C 1
ATOM 765 O O . PHE A 1 94 ? 21.649 -6.888 -31.022 1.00 80.75 94 PHE A O 1
ATOM 772 N N . ILE A 1 95 ? 19.473 -6.375 -31.233 1.00 80.19 95 ILE A N 1
ATOM 773 C CA . ILE A 1 95 ? 19.182 -7.425 -32.222 1.00 80.19 95 ILE A CA 1
ATOM 774 C C . ILE A 1 95 ? 20.002 -7.216 -33.499 1.00 80.19 95 ILE A C 1
ATOM 776 O O . ILE A 1 95 ? 20.627 -8.168 -33.958 1.00 80.19 95 ILE A O 1
ATOM 780 N N . LYS A 1 96 ? 20.082 -5.987 -34.027 1.00 88.38 96 LYS A N 1
ATOM 781 C CA . LYS A 1 96 ? 20.902 -5.688 -35.216 1.00 88.38 96 LYS A CA 1
ATOM 782 C C . LYS A 1 96 ? 22.372 -6.038 -34.995 1.00 88.38 96 LYS A C 1
ATOM 784 O O . LYS A 1 96 ? 22.980 -6.717 -35.819 1.00 88.38 96 LYS A O 1
ATOM 789 N N . ILE A 1 97 ? 22.948 -5.605 -33.871 1.00 84.50 97 ILE A N 1
ATOM 790 C CA . ILE A 1 97 ? 24.355 -5.887 -33.549 1.00 84.50 97 ILE A CA 1
ATOM 791 C C . ILE A 1 97 ? 24.563 -7.395 -33.377 1.00 84.50 97 ILE A C 1
ATOM 793 O O . ILE A 1 97 ? 25.528 -7.948 -33.904 1.00 84.50 97 ILE A O 1
ATOM 797 N N . ARG A 1 98 ? 23.640 -8.084 -32.696 1.00 81.75 98 ARG A N 1
ATOM 798 C CA . ARG A 1 98 ? 23.668 -9.544 -32.553 1.00 81.75 98 ARG A CA 1
ATOM 799 C C . ARG A 1 98 ? 23.649 -10.241 -33.913 1.00 81.75 98 ARG A C 1
ATOM 801 O O . ARG A 1 98 ? 24.454 -11.139 -34.132 1.00 81.75 98 ARG A O 1
ATOM 808 N N . GLU A 1 99 ? 22.776 -9.834 -34.829 1.00 85.75 99 GLU A N 1
ATOM 809 C CA . GLU A 1 99 ? 22.719 -10.390 -36.185 1.00 85.75 99 GLU A CA 1
ATOM 810 C C . GLU A 1 99 ? 24.021 -10.156 -36.957 1.00 85.75 99 GLU A C 1
ATOM 812 O O . GLU A 1 99 ? 24.503 -11.068 -37.629 1.00 85.75 99 GLU A O 1
ATOM 817 N N . HIS A 1 100 ? 24.632 -8.975 -36.825 1.00 86.44 100 HIS A N 1
ATOM 818 C CA . HIS A 1 100 ? 25.947 -8.707 -37.406 1.00 86.44 100 HIS A CA 1
ATOM 819 C C . HIS A 1 100 ? 27.028 -9.633 -36.845 1.00 86.44 100 HIS A C 1
ATOM 821 O O . HIS A 1 100 ? 27.813 -10.161 -37.627 1.00 86.44 100 HIS A O 1
ATOM 827 N N . VAL A 1 101 ? 27.049 -9.868 -35.529 1.00 83.75 101 VAL A N 1
ATOM 828 C CA . VAL A 1 101 ? 27.986 -10.801 -34.877 1.00 83.75 101 VAL A CA 1
ATOM 829 C C . VAL A 1 101 ? 27.766 -12.240 -35.352 1.00 83.75 101 VAL A C 1
ATOM 831 O O . VAL A 1 101 ? 28.731 -12.950 -35.625 1.00 83.75 101 VAL A O 1
ATOM 834 N N . LEU A 1 102 ? 26.511 -12.674 -35.497 1.00 81.81 102 LEU A N 1
ATOM 835 C CA . LEU A 1 102 ? 26.186 -14.030 -35.953 1.00 81.81 102 LEU A CA 1
ATOM 836 C C . LEU A 1 102 ? 26.610 -14.285 -37.406 1.00 81.81 102 LEU A C 1
ATOM 838 O O . LEU A 1 102 ? 27.015 -15.404 -37.723 1.00 81.81 102 LEU A O 1
ATOM 842 N N . LYS A 1 103 ? 26.566 -13.253 -38.259 1.00 88.38 103 LYS A N 1
ATOM 843 C CA . LYS A 1 103 ? 27.011 -13.297 -39.663 1.00 88.38 103 LYS A CA 1
ATOM 844 C C . LYS A 1 103 ? 28.537 -13.269 -39.838 1.00 88.38 103 LYS A C 1
ATOM 846 O O . LYS A 1 103 ? 29.000 -13.483 -40.952 1.00 88.38 103 LYS A O 1
ATOM 851 N N . GLN A 1 104 ? 29.317 -12.997 -38.787 1.00 87.00 104 GLN A N 1
ATOM 852 C CA . GLN A 1 104 ? 30.782 -13.056 -38.862 1.00 87.00 104 GLN A CA 1
ATOM 853 C C . GLN A 1 104 ? 31.274 -14.502 -38.946 1.00 87.00 104 GLN A C 1
ATOM 855 O O . GLN A 1 104 ? 30.691 -15.401 -38.335 1.00 87.00 104 GLN A O 1
ATOM 860 N N . ASP A 1 105 ? 32.395 -14.714 -39.629 1.00 87.00 105 ASP A N 1
ATOM 861 C CA . ASP A 1 105 ? 33.034 -16.027 -39.740 1.00 87.00 105 ASP A CA 1
ATOM 862 C C . ASP A 1 105 ? 33.911 -16.320 -38.507 1.00 87.00 105 ASP A C 1
ATOM 864 O O . ASP A 1 105 ? 35.140 -16.363 -38.540 1.00 87.00 105 ASP A O 1
ATOM 868 N N . TRP A 1 106 ? 33.261 -16.377 -37.343 1.00 87.94 106 TRP A N 1
ATOM 869 C CA . TRP A 1 106 ? 33.876 -16.669 -36.046 1.00 87.94 106 TRP A CA 1
ATOM 870 C C . TRP A 1 106 ? 33.406 -18.026 -35.521 1.00 87.94 106 TRP A C 1
ATOM 872 O O . TRP A 1 106 ? 32.300 -18.468 -35.835 1.00 87.94 106 TRP A O 1
ATOM 882 N N . SER A 1 107 ? 34.204 -18.644 -34.646 1.00 87.88 107 SER A N 1
ATOM 883 C CA . SER A 1 107 ? 33.763 -19.823 -33.898 1.00 87.88 107 SER A CA 1
ATOM 884 C C . SER A 1 107 ? 32.540 -19.502 -33.032 1.00 87.88 107 SER A C 1
ATOM 886 O O . SER A 1 107 ? 32.386 -18.381 -32.534 1.00 87.88 107 SER A O 1
ATOM 888 N N . GLU A 1 108 ? 31.676 -20.497 -32.825 1.00 82.75 108 GLU A N 1
ATOM 889 C CA . GLU A 1 108 ? 30.429 -20.326 -32.069 1.00 82.75 108 GLU A CA 1
ATOM 890 C C . GLU A 1 108 ? 30.690 -19.826 -30.639 1.00 82.75 108 GLU A C 1
ATOM 892 O O . GLU A 1 108 ? 30.038 -18.898 -30.168 1.00 82.75 108 GLU A O 1
ATOM 897 N N . GLU A 1 109 ? 31.734 -20.333 -29.981 1.00 86.12 109 GLU A N 1
ATOM 898 C CA . GLU A 1 109 ? 32.149 -19.883 -28.647 1.00 86.12 109 GLU A CA 1
ATOM 899 C C . GLU A 1 109 ? 32.511 -18.386 -28.617 1.00 86.12 109 GLU A C 1
ATOM 901 O O . GLU A 1 109 ? 32.115 -17.650 -27.708 1.00 86.12 109 GLU A O 1
ATOM 906 N N . LYS A 1 110 ? 33.201 -17.894 -29.655 1.00 85.44 110 LYS A N 1
ATOM 907 C CA . LYS A 1 110 ? 33.575 -16.480 -29.779 1.00 85.44 110 LYS A CA 1
ATOM 908 C C . LYS A 1 110 ? 32.355 -15.595 -30.051 1.00 85.44 110 LYS A C 1
ATOM 910 O O . LYS A 1 110 ? 32.281 -14.488 -29.511 1.00 85.44 110 LYS A O 1
ATOM 915 N N . LYS A 1 111 ? 31.379 -16.081 -30.827 1.00 80.69 111 LYS A N 1
ATOM 916 C CA . LYS A 1 111 ? 30.092 -15.397 -31.051 1.00 80.69 111 LYS A CA 1
ATOM 917 C C . LYS A 1 111 ? 29.298 -15.277 -29.753 1.00 80.69 111 LYS A C 1
ATOM 919 O O . LYS A 1 111 ? 28.885 -14.174 -29.397 1.00 80.69 111 LYS A O 1
ATOM 924 N N . GLN A 1 112 ? 29.152 -16.376 -29.013 1.00 81.38 112 GLN A N 1
ATOM 925 C CA . GLN A 1 112 ? 28.426 -16.406 -27.739 1.00 81.38 112 GLN A CA 1
ATOM 926 C C . GLN A 1 112 ? 29.067 -15.487 -26.696 1.00 81.38 112 GLN A C 1
ATOM 928 O O . GLN A 1 112 ? 28.372 -14.674 -26.083 1.00 81.38 112 GLN A O 1
ATOM 933 N N . LYS A 1 113 ? 30.400 -15.521 -26.559 1.00 87.00 113 LYS A N 1
ATOM 934 C CA . LYS A 1 113 ? 31.126 -14.603 -25.671 1.00 87.00 113 LYS A CA 1
ATOM 935 C C . LYS A 1 113 ? 30.854 -13.141 -26.030 1.00 87.00 113 LYS A C 1
ATOM 937 O O . LYS A 1 113 ? 30.563 -12.336 -25.145 1.00 87.00 113 LYS A O 1
ATOM 942 N N . LYS A 1 114 ? 30.883 -12.795 -27.323 1.00 82.62 114 LYS A N 1
ATOM 943 C CA . LYS A 1 114 ? 30.677 -11.408 -27.755 1.00 82.62 114 LYS A CA 1
ATOM 944 C C . LYS A 1 114 ? 29.244 -10.921 -27.542 1.00 82.62 114 LYS A C 1
ATOM 946 O O . LYS A 1 114 ? 29.044 -9.774 -27.150 1.00 82.62 114 LYS A O 1
ATOM 951 N N . ILE A 1 115 ? 28.257 -11.790 -27.751 1.00 81.50 115 ILE A N 1
ATOM 952 C CA . ILE A 1 115 ? 26.848 -11.501 -27.449 1.00 81.50 115 ILE A CA 1
ATOM 953 C C . ILE A 1 115 ? 26.652 -11.299 -25.939 1.00 81.50 115 ILE A C 1
ATOM 955 O O . ILE A 1 115 ? 25.957 -10.365 -25.543 1.00 81.50 115 ILE A O 1
ATOM 959 N N . GLY A 1 116 ? 27.301 -12.113 -25.100 1.00 81.06 116 GLY A N 1
ATOM 960 C CA . GLY A 1 116 ? 27.282 -11.956 -23.643 1.00 81.06 116 GLY A CA 1
ATOM 961 C C . GLY A 1 116 ? 27.878 -10.625 -23.171 1.00 81.06 116 GLY A C 1
ATOM 962 O O . GLY A 1 116 ? 27.262 -9.928 -22.367 1.00 81.06 116 GLY A O 1
ATOM 963 N N . GLU A 1 117 ? 29.030 -10.220 -23.717 1.00 86.19 117 GLU A N 1
ATOM 964 C CA . GLU A 1 117 ? 29.642 -8.908 -23.443 1.00 86.19 117 GLU A CA 1
ATOM 965 C C . GLU A 1 117 ? 28.719 -7.747 -23.844 1.00 86.19 117 GLU A C 1
ATOM 967 O O . GLU A 1 117 ? 28.548 -6.796 -23.082 1.00 86.19 117 GLU A O 1
ATOM 972 N N . LEU A 1 118 ? 28.092 -7.831 -25.023 1.00 80.25 118 LEU A N 1
ATOM 973 C CA . LEU A 1 118 ? 27.138 -6.828 -25.503 1.00 80.25 118 LEU A CA 1
ATOM 974 C C . LEU A 1 118 ? 25.905 -6.740 -24.603 1.00 80.25 118 LEU A C 1
ATOM 976 O O . LEU A 1 118 ? 25.434 -5.644 -24.310 1.00 80.25 118 LEU A O 1
ATOM 980 N N . TYR A 1 119 ? 25.398 -7.881 -24.144 1.00 76.69 119 TYR A N 1
ATOM 981 C CA . TYR A 1 119 ? 24.263 -7.932 -23.233 1.00 76.69 119 TYR A CA 1
ATOM 982 C C . TYR A 1 119 ? 24.591 -7.253 -21.896 1.00 76.69 119 TYR A C 1
ATOM 984 O O . TYR A 1 119 ? 23.841 -6.389 -21.447 1.00 76.69 119 TYR A O 1
ATOM 992 N N . GLN A 1 120 ? 25.750 -7.563 -21.308 1.00 80.69 120 GLN A N 1
ATOM 993 C CA . GLN A 1 120 ? 26.218 -6.916 -20.078 1.00 80.69 120 GLN A CA 1
ATOM 994 C C . GLN A 1 120 ? 26.458 -5.413 -20.265 1.00 80.69 120 GLN A C 1
ATOM 996 O O . GLN A 1 120 ? 26.101 -4.614 -19.403 1.00 80.69 120 GLN A O 1
ATOM 1001 N N . TYR A 1 121 ? 27.013 -5.004 -21.409 1.00 83.75 121 TYR A N 1
ATOM 1002 C CA . TYR A 1 121 ? 27.186 -3.591 -21.739 1.00 83.75 121 TYR A CA 1
ATOM 1003 C C . TYR A 1 121 ? 25.846 -2.846 -21.790 1.00 83.75 121 TYR A C 1
ATOM 1005 O O . TYR A 1 121 ? 25.722 -1.770 -21.209 1.00 83.75 121 TYR A O 1
ATOM 1013 N N . VAL A 1 122 ? 24.836 -3.426 -22.446 1.00 78.94 122 VAL A N 1
ATOM 1014 C CA . VAL A 1 122 ? 23.492 -2.840 -22.536 1.00 78.94 122 VAL A CA 1
ATOM 1015 C C . VAL A 1 122 ? 22.836 -2.759 -21.157 1.00 78.94 122 VAL A C 1
ATOM 1017 O O . VAL A 1 122 ? 22.291 -1.711 -20.819 1.00 78.94 122 VAL A O 1
ATOM 1020 N N . LEU A 1 123 ? 22.940 -3.807 -20.334 1.00 78.19 123 LEU A N 1
ATOM 1021 C CA . LEU A 1 123 ? 22.404 -3.791 -18.970 1.00 78.19 123 LEU A CA 1
ATOM 1022 C C . LEU A 1 123 ? 23.033 -2.688 -18.115 1.00 78.19 123 LEU A C 1
ATOM 1024 O O . LEU A 1 123 ? 22.302 -1.881 -17.552 1.00 78.19 123 LEU A O 1
ATOM 1028 N N . ASN A 1 124 ? 24.363 -2.578 -18.109 1.00 82.25 124 ASN A N 1
ATOM 1029 C CA . ASN A 1 124 ? 25.084 -1.559 -17.336 1.00 82.25 124 ASN A CA 1
ATOM 1030 C C . ASN A 1 124 ? 24.803 -0.115 -17.788 1.00 82.25 124 ASN A C 1
ATOM 1032 O O . ASN A 1 124 ? 25.147 0.831 -17.081 1.00 82.25 124 ASN A O 1
ATOM 1036 N N . LYS A 1 125 ? 24.268 0.076 -19.000 1.00 84.69 125 LYS A N 1
ATOM 1037 C CA . LYS A 1 125 ? 23.911 1.398 -19.535 1.00 84.69 125 LYS A CA 1
ATOM 1038 C C . LYS A 1 125 ? 22.442 1.750 -19.335 1.00 84.69 125 LYS A C 1
ATOM 1040 O O . LYS A 1 125 ? 22.130 2.935 -19.293 1.00 84.69 125 LYS A O 1
ATOM 1045 N N . LEU A 1 126 ? 21.563 0.753 -19.256 1.00 79.88 126 LEU A N 1
ATOM 1046 C CA . LEU A 1 126 ? 20.122 0.954 -19.097 1.00 79.88 126 LEU A CA 1
ATOM 1047 C C . LEU A 1 126 ? 19.665 0.891 -17.643 1.00 79.88 126 LEU A C 1
ATOM 1049 O O . LEU A 1 126 ? 18.672 1.527 -17.309 1.00 79.88 126 LEU A O 1
ATOM 1053 N N . TYR A 1 127 ? 20.375 0.138 -16.809 1.00 77.81 127 TYR A N 1
ATOM 1054 C CA . TYR A 1 127 ? 20.043 -0.059 -15.409 1.00 77.81 127 TYR A CA 1
ATOM 1055 C C . TYR A 1 127 ? 21.190 0.410 -14.528 1.00 77.81 127 TYR A C 1
ATOM 1057 O O . TYR A 1 127 ? 22.372 0.245 -14.842 1.00 77.81 127 TYR A O 1
ATOM 1065 N N . THR A 1 128 ? 20.830 0.980 -13.389 1.00 80.44 128 THR A N 1
ATOM 1066 C CA . THR A 1 128 ? 21.768 1.207 -12.297 1.00 80.44 128 THR A CA 1
ATOM 1067 C C . THR A 1 128 ? 22.145 -0.122 -11.646 1.00 80.44 128 THR A C 1
ATOM 1069 O O . THR A 1 128 ? 21.409 -1.110 -11.717 1.00 80.44 128 THR A O 1
ATOM 1072 N N . LYS A 1 129 ? 23.291 -0.147 -10.956 1.00 73.75 129 LYS A N 1
ATOM 1073 C CA . LYS A 1 129 ? 23.708 -1.325 -10.181 1.00 73.75 129 LYS A CA 1
ATOM 1074 C C . LYS A 1 129 ? 22.645 -1.730 -9.159 1.00 73.75 129 LYS A C 1
ATOM 1076 O O . LYS A 1 129 ? 22.337 -2.906 -9.046 1.00 73.75 129 LYS A O 1
ATOM 1081 N N . GLU A 1 130 ? 22.019 -0.757 -8.501 1.00 70.69 130 GLU A N 1
ATOM 1082 C CA . GLU A 1 130 ? 20.956 -1.016 -7.526 1.00 70.69 130 GLU A CA 1
ATOM 1083 C C . GLU A 1 130 ? 19.714 -1.670 -8.147 1.00 70.69 130 GLU A C 1
ATOM 1085 O O . GLU A 1 130 ? 19.124 -2.565 -7.546 1.00 70.69 130 GLU A O 1
ATOM 1090 N N . GLU A 1 131 ? 19.303 -1.256 -9.349 1.00 74.19 131 GLU A N 1
ATOM 1091 C CA . GLU A 1 131 ? 18.182 -1.884 -10.061 1.00 74.19 131 GLU A CA 1
ATOM 1092 C C . GLU A 1 131 ? 18.521 -3.306 -10.506 1.00 74.19 131 GLU A C 1
ATOM 1094 O O . GLU A 1 131 ? 17.683 -4.203 -10.395 1.00 74.19 131 GLU A O 1
ATOM 1099 N N . MET A 1 132 ? 19.754 -3.529 -10.967 1.00 73.38 132 MET A N 1
ATOM 1100 C CA . MET A 1 132 ? 20.241 -4.859 -11.328 1.00 73.38 132 MET A CA 1
ATOM 1101 C C . MET A 1 132 ? 20.312 -5.784 -10.111 1.00 73.38 132 MET A C 1
ATOM 1103 O O . MET A 1 132 ? 19.887 -6.931 -10.211 1.00 73.38 132 MET A O 1
ATOM 1107 N N . ASP A 1 133 ? 20.782 -5.290 -8.966 1.00 71.44 133 ASP A N 1
ATOM 1108 C CA . ASP A 1 133 ? 20.876 -6.058 -7.723 1.00 71.44 133 ASP A CA 1
ATOM 1109 C C . ASP A 1 133 ? 19.486 -6.396 -7.174 1.00 71.44 133 ASP A C 1
ATOM 1111 O O . ASP A 1 133 ? 19.230 -7.537 -6.793 1.00 71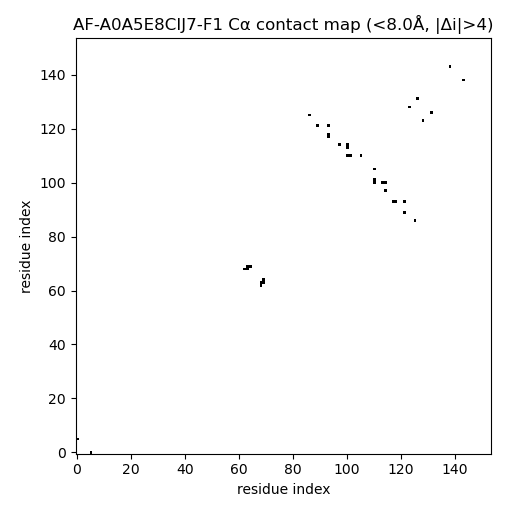.44 133 ASP A O 1
ATOM 1115 N N . LYS A 1 134 ? 18.540 -5.449 -7.215 1.00 67.88 134 LYS A N 1
ATOM 1116 C CA . LYS A 1 134 ? 17.133 -5.706 -6.864 1.00 67.88 134 LYS A CA 1
ATOM 1117 C C . LYS A 1 134 ? 16.496 -6.724 -7.806 1.00 67.88 134 LYS A C 1
ATOM 1119 O O . LYS A 1 134 ? 15.816 -7.639 -7.349 1.00 67.88 134 LYS A O 1
ATOM 1124 N N . PHE A 1 135 ? 16.742 -6.614 -9.111 1.00 66.19 135 PHE A N 1
ATOM 1125 C CA . PHE A 1 135 ? 16.276 -7.601 -10.083 1.00 66.19 135 PHE A CA 1
ATOM 1126 C C . PHE A 1 135 ? 16.895 -8.981 -9.823 1.00 66.19 135 PHE A C 1
ATOM 1128 O O . PHE A 1 135 ? 16.185 -9.981 -9.844 1.00 66.19 135 PHE A O 1
ATOM 1135 N N . GLN A 1 136 ? 18.189 -9.056 -9.504 1.00 62.84 136 GLN A N 1
ATOM 1136 C CA . GLN A 1 136 ? 18.866 -10.304 -9.144 1.00 62.84 136 GLN A CA 1
ATOM 1137 C C . GLN A 1 136 ? 18.370 -10.894 -7.823 1.00 62.84 136 GLN A C 1
ATOM 1139 O O . GLN A 1 136 ? 18.304 -12.110 -7.720 1.00 62.84 136 GLN A O 1
ATOM 1144 N N . GLN A 1 137 ? 17.983 -10.086 -6.836 1.00 64.38 137 GLN A N 1
ATOM 1145 C CA . GLN A 1 137 ? 17.363 -10.572 -5.597 1.00 64.38 137 GLN A CA 1
ATOM 1146 C C . GLN A 1 137 ? 15.958 -11.136 -5.851 1.00 64.38 137 GLN A C 1
ATOM 1148 O O . GLN A 1 137 ? 15.613 -12.197 -5.335 1.00 64.38 137 GLN A O 1
ATOM 1153 N N . LEU A 1 138 ? 15.165 -10.472 -6.700 1.00 56.28 138 LEU A N 1
ATOM 1154 C CA . LEU A 1 138 ? 13.835 -10.943 -7.103 1.00 56.28 138 LEU A CA 1
ATOM 1155 C C . LEU A 1 138 ? 13.909 -12.226 -7.944 1.00 56.28 138 LEU A C 1
ATOM 1157 O O . LEU A 1 138 ? 13.126 -13.150 -7.736 1.00 56.28 138 LEU A O 1
ATOM 1161 N N . MET A 1 139 ? 14.875 -12.302 -8.861 1.00 56.25 139 MET A N 1
ATOM 1162 C CA . MET A 1 139 ? 15.132 -13.485 -9.684 1.00 56.25 139 MET A CA 1
ATOM 1163 C C . MET A 1 139 ? 15.896 -14.571 -8.922 1.00 56.25 139 MET A C 1
ATOM 1165 O O . MET A 1 139 ? 15.745 -15.736 -9.236 1.00 56.25 139 MET A O 1
ATOM 1169 N N . GLY A 1 140 ? 16.676 -14.244 -7.893 1.00 49.50 140 GLY A N 1
ATOM 1170 C CA . GLY A 1 140 ? 17.365 -15.216 -7.038 1.00 49.50 140 GLY A CA 1
ATOM 1171 C C . GLY A 1 140 ? 16.395 -16.098 -6.249 1.00 49.50 140 GLY A C 1
ATOM 1172 O O . GLY A 1 140 ? 16.718 -17.241 -5.939 1.00 49.50 140 GLY A O 1
ATOM 1173 N N . ASN A 1 141 ? 15.176 -15.602 -6.017 1.00 51.78 141 ASN A N 1
ATOM 1174 C CA . ASN A 1 141 ? 14.065 -16.370 -5.453 1.00 51.78 141 ASN A CA 1
ATOM 1175 C C . ASN A 1 141 ? 13.293 -17.200 -6.499 1.00 51.78 141 ASN A C 1
ATOM 1177 O O . ASN A 1 141 ? 12.478 -18.041 -6.126 1.00 51.78 141 ASN A O 1
ATOM 1181 N N . MET A 1 142 ? 13.546 -17.003 -7.796 1.00 39.12 142 MET A N 1
ATOM 1182 C CA . MET A 1 142 ? 13.018 -17.828 -8.884 1.00 39.12 142 MET A CA 1
ATOM 1183 C C . MET A 1 142 ? 14.186 -18.509 -9.588 1.00 39.12 142 MET A C 1
ATOM 1185 O O . MET A 1 142 ? 14.810 -17.917 -10.460 1.00 39.12 142 MET A O 1
ATOM 1189 N N . ILE A 1 143 ? 14.479 -19.764 -9.234 1.00 39.56 143 ILE A N 1
ATOM 1190 C CA . ILE A 1 143 ? 15.485 -20.589 -9.917 1.00 39.56 143 ILE A CA 1
ATOM 1191 C C . ILE A 1 143 ? 15.156 -20.647 -11.420 1.00 39.56 143 ILE A C 1
ATOM 1193 O O . ILE A 1 143 ? 14.421 -21.509 -11.890 1.00 39.56 143 ILE A O 1
ATOM 1197 N N . ILE A 1 144 ? 15.715 -19.714 -12.183 1.00 36.47 144 ILE A N 1
ATOM 1198 C CA . ILE A 1 144 ? 15.878 -19.794 -13.623 1.00 36.47 144 ILE A CA 1
ATOM 1199 C C . ILE A 1 144 ? 17.372 -19.960 -13.810 1.00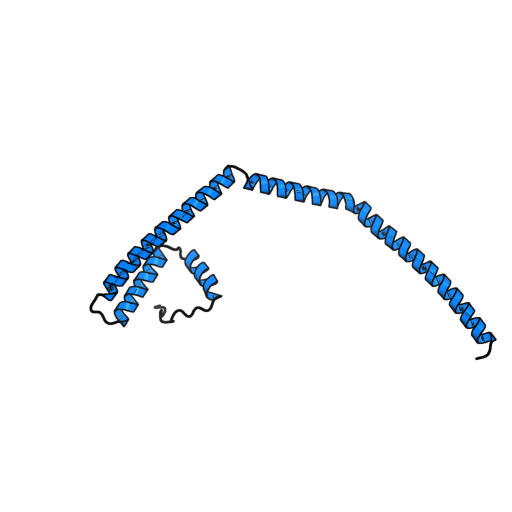 36.47 144 ILE A C 1
ATOM 1201 O O . ILE A 1 144 ? 18.161 -19.030 -13.640 1.00 36.47 144 ILE A O 1
ATOM 1205 N N . THR A 1 145 ? 17.756 -21.192 -14.114 1.00 33.72 145 THR A N 1
ATOM 1206 C CA . THR A 1 145 ? 19.098 -21.570 -14.534 1.00 33.72 145 THR A CA 1
ATOM 1207 C C . THR A 1 145 ? 19.516 -20.714 -15.731 1.00 33.72 145 THR A C 1
ATOM 1209 O O . THR A 1 145 ? 19.206 -21.039 -16.877 1.00 33.72 145 THR A O 1
ATOM 1212 N N . MET A 1 146 ? 20.233 -19.616 -15.487 1.00 34.56 146 MET A N 1
ATOM 1213 C CA . MET A 1 146 ? 21.153 -19.088 -16.487 1.00 34.56 146 MET A CA 1
ATOM 1214 C C . MET A 1 146 ? 22.376 -20.016 -16.513 1.00 34.56 146 MET A C 1
ATOM 1216 O O . MET A 1 146 ? 22.917 -20.312 -15.442 1.00 34.56 146 MET A O 1
ATOM 1220 N N . PRO A 1 147 ? 22.819 -20.504 -17.687 1.00 35.31 147 PRO A N 1
ATOM 1221 C CA . PRO A 1 147 ? 23.985 -21.370 -17.772 1.00 35.31 147 PRO A CA 1
ATOM 1222 C C . PRO A 1 147 ? 25.197 -20.661 -17.162 1.00 35.31 147 PRO A C 1
ATOM 1224 O O . PRO A 1 147 ? 25.596 -19.569 -17.570 1.00 35.31 147 PRO A O 1
ATOM 1227 N N . SER A 1 148 ? 25.736 -21.292 -16.124 1.00 38.91 148 SER A N 1
ATOM 1228 C CA . SER A 1 148 ? 26.732 -20.779 -15.191 1.00 38.91 148 SER A CA 1
ATOM 1229 C C . SER A 1 148 ? 28.134 -20.685 -15.799 1.00 38.91 148 SER A C 1
ATOM 1231 O O . SER A 1 148 ? 29.055 -21.322 -15.306 1.00 38.91 148 SER A O 1
ATOM 1233 N N . ASN A 1 149 ? 28.323 -19.883 -16.851 1.00 38.31 149 ASN A N 1
ATOM 1234 C CA . ASN A 1 149 ? 29.646 -19.676 -17.459 1.00 38.31 149 ASN A CA 1
ATOM 1235 C C . ASN A 1 149 ? 30.153 -18.224 -17.449 1.00 38.31 149 ASN A C 1
ATOM 1237 O O . ASN A 1 149 ? 31.167 -17.927 -18.076 1.00 38.31 149 ASN A O 1
ATOM 1241 N N . CYS A 1 150 ? 29.562 -17.329 -16.654 1.00 35.91 150 CYS A N 1
ATOM 1242 C CA . CYS A 1 150 ? 30.270 -16.116 -16.232 1.00 35.91 150 CYS A CA 1
ATOM 1243 C C . CYS A 1 150 ? 31.139 -16.437 -15.010 1.00 35.91 150 CYS A C 1
ATOM 1245 O O . CYS A 1 150 ? 30.774 -16.153 -13.870 1.00 35.91 150 CYS A O 1
ATOM 1247 N N . LYS A 1 151 ? 32.307 -17.047 -15.251 1.00 35.91 151 LYS A N 1
ATOM 1248 C CA . LYS A 1 151 ? 33.382 -17.063 -14.255 1.00 35.91 151 LYS A CA 1
ATOM 1249 C C . LYS A 1 151 ? 33.739 -15.613 -13.920 1.00 35.91 151 LYS A C 1
ATOM 1251 O O . LYS A 1 151 ? 34.118 -14.850 -14.807 1.00 35.91 151 LYS A O 1
ATOM 1256 N N . ARG A 1 152 ? 33.600 -15.258 -12.638 1.00 35.84 152 ARG A N 1
ATOM 1257 C CA . ARG A 1 152 ? 34.225 -14.080 -12.027 1.00 35.84 152 ARG A CA 1
ATOM 1258 C C . ARG A 1 152 ? 35.716 -14.125 -12.365 1.00 35.84 152 ARG A C 1
ATOM 1260 O O . ARG A 1 152 ? 36.396 -15.071 -11.974 1.00 35.84 152 ARG A O 1
ATOM 1267 N N . LEU A 1 153 ? 36.19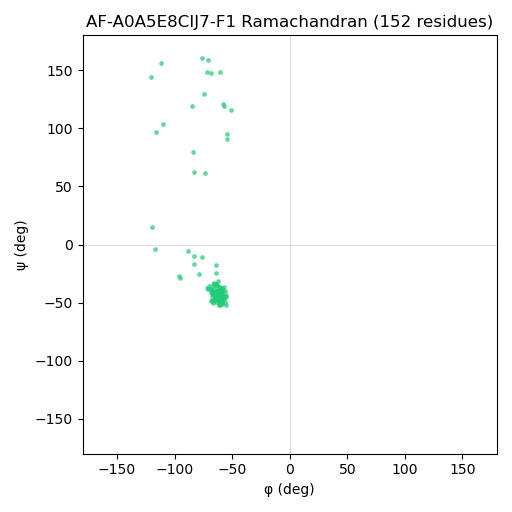5 -13.149 -13.124 1.00 33.72 153 LEU A N 1
ATOM 1268 C CA . LEU A 1 153 ? 37.616 -12.837 -13.161 1.00 33.72 153 LEU A CA 1
ATOM 1269 C C . LEU A 1 153 ? 37.867 -11.890 -11.988 1.00 33.72 153 LEU A C 1
ATOM 1271 O O . LEU A 1 153 ? 37.200 -10.859 -11.888 1.00 33.72 153 LEU A O 1
ATOM 1275 N N . ASN A 1 154 ? 38.734 -12.342 -11.081 1.00 34.41 154 ASN A N 1
ATOM 1276 C CA . ASN A 1 154 ? 39.331 -11.539 -10.016 1.00 34.41 154 ASN A CA 1
ATOM 1277 C C . ASN A 1 154 ? 40.104 -10.353 -10.597 1.00 34.41 154 ASN A C 1
ATOM 1279 O O . ASN A 1 154 ? 40.662 -10.517 -11.708 1.00 34.41 154 ASN A O 1
#

Foldseek 3Di:
DDPVVVVVVVVVVVVVVVVVVVVVVVVVVVVVVVVVCCCVVCVVVVVVVVVVVVVVVVVVVCCCPDPVVVVVVVVVVVVVVVLVVVVVVLVVVLVVVLVVLVPDPDDPVVSVVVNVVSVVVSCVVSDPPVRVVVVCVVCVVPPDDDPPPPDDDD

pLDDT: mean 82.89, std 17.34, range [33.72, 98.06]

Organism: NCBI:txid1561972

Sequence (154 aa):
MNENSQLTIKANFAEISKDYKNARKGFIEEEKKAFSLIESSTKQEKEKLEQAYKEYNAKVDKVLSSTEFKNIENKAKEHSQEISKNLLKAKKEFIKIREHVLKQDWSEEKKQKKIGELYQYVLNKLYTKEEMDKFQQLMGNMIITMPSNCKRLN